Protein AF-A0A7W2TVA9-F1 (afdb_monomer_lite)

Foldseek 3Di:
DDDDDPDDDDDDDDDDDPDDPVNVVVVVVVCVVVVHDDDDDPPPVPPPPDDPPPPPPPDDD

Secondary structure (DSSP, 8-state):
-PPPPSSPPPPPPPPPP---HHHHHHHHHHHHHTT-----PPTT-----------------

Organism: NCBI:txid2758564

Radius of gyration: 23.78 Å; chains: 1; bounding box: 47×41×54 Å

Structure (mmCIF, N/CA/C/O backbone):
data_AF-A0A7W2TVA9-F1
#
_entry.id   AF-A0A7W2TVA9-F1
#
loop_
_atom_site.group_PDB
_atom_site.id
_atom_site.type_symbol
_atom_site.label_atom_id
_atom_site.label_alt_id
_atom_site.label_comp_id
_atom_site.label_asym_id
_atom_site.label_entity_id
_atom_site.label_seq_id
_atom_site.pdbx_PDB_ins_code
_atom_site.Cartn_x
_atom_site.Cartn_y
_atom_site.Cartn_z
_atom_site.occupancy
_atom_site.B_iso_or_equiv
_atom_site.auth_seq_id
_atom_site.auth_comp_id
_atom_site.auth_asym_id
_atom_site.auth_atom_id
_atom_site.pdbx_PDB_model_num
ATOM 1 N N . MET A 1 1 ? 20.035 13.967 -46.540 1.00 46.50 1 MET A N 1
ATOM 2 C CA . MET A 1 1 ? 19.035 13.052 -45.941 1.00 46.50 1 MET A CA 1
ATOM 3 C C . MET A 1 1 ? 19.436 12.806 -44.492 1.00 46.50 1 MET A C 1
ATOM 5 O O . MET A 1 1 ? 20.571 12.408 -44.272 1.00 46.50 1 MET A O 1
ATOM 9 N N . ALA A 1 2 ? 18.586 13.132 -43.514 1.00 60.50 2 ALA A N 1
ATOM 10 C CA . ALA A 1 2 ? 18.934 13.030 -42.091 1.00 60.50 2 ALA A CA 1
ATOM 11 C C . ALA A 1 2 ? 18.967 11.563 -41.618 1.00 60.50 2 ALA A C 1
ATOM 13 O O . ALA A 1 2 ? 18.089 10.774 -41.969 1.00 60.50 2 ALA A O 1
ATOM 14 N N . ALA A 1 3 ? 19.993 11.202 -40.843 1.00 71.06 3 ALA A N 1
ATOM 15 C CA . ALA A 1 3 ? 20.199 9.851 -40.327 1.00 71.06 3 ALA A CA 1
ATOM 16 C C . ALA A 1 3 ? 19.142 9.475 -39.273 1.00 71.06 3 ALA A C 1
ATOM 18 O O . ALA A 1 3 ? 18.743 10.299 -38.449 1.00 71.06 3 ALA A O 1
ATOM 19 N N . LYS A 1 4 ? 18.692 8.215 -39.295 1.00 73.88 4 LYS A N 1
ATOM 20 C CA . LYS A 1 4 ? 17.684 7.697 -38.359 1.00 73.88 4 LYS A CA 1
ATOM 21 C C . LYS A 1 4 ? 18.295 7.515 -36.961 1.00 73.88 4 LYS A C 1
ATOM 23 O O . LYS A 1 4 ? 19.411 7.003 -36.858 1.00 73.88 4 LYS A O 1
ATOM 28 N N . PRO A 1 5 ? 17.589 7.904 -35.886 1.00 73.62 5 PRO A N 1
ATOM 29 C CA . PRO A 1 5 ? 18.102 7.774 -34.529 1.00 73.62 5 PRO A CA 1
ATOM 30 C C . PRO A 1 5 ? 18.303 6.298 -34.158 1.00 73.62 5 PRO A C 1
ATOM 32 O O . PRO A 1 5 ? 17.407 5.475 -34.310 1.00 73.62 5 PRO A O 1
ATOM 35 N N . HIS A 1 6 ? 19.490 5.975 -33.638 1.00 79.81 6 HIS A N 1
ATOM 36 C CA . HIS A 1 6 ? 19.913 4.615 -33.270 1.00 79.81 6 HIS A CA 1
ATOM 37 C C . HIS A 1 6 ? 19.260 4.099 -31.966 1.00 79.81 6 HIS A C 1
ATOM 39 O O . HIS A 1 6 ? 19.470 2.958 -31.559 1.00 79.81 6 HIS A O 1
ATOM 45 N N . ARG A 1 7 ? 18.505 4.937 -31.245 1.00 81.81 7 ARG A N 1
ATOM 46 C CA . ARG A 1 7 ? 17.952 4.599 -29.925 1.00 81.81 7 ARG A CA 1
ATOM 47 C C . ARG A 1 7 ? 16.448 4.812 -29.885 1.00 81.81 7 ARG A C 1
ATOM 49 O O . ARG A 1 7 ? 15.937 5.784 -30.436 1.00 81.81 7 ARG A O 1
ATOM 56 N N . ALA A 1 8 ? 15.768 3.903 -29.189 1.00 78.56 8 ALA A N 1
ATOM 57 C CA . ALA A 1 8 ? 14.352 4.030 -28.891 1.00 78.56 8 ALA A CA 1
ATOM 58 C C . ALA A 1 8 ? 14.095 5.278 -28.023 1.00 78.56 8 ALA A C 1
ATOM 60 O O . ALA A 1 8 ? 14.927 5.610 -27.170 1.00 78.56 8 ALA A O 1
ATOM 61 N N . PRO A 1 9 ? 12.961 5.971 -28.223 1.00 76.75 9 PRO A N 1
ATOM 62 C CA . PRO A 1 9 ? 12.610 7.136 -27.424 1.00 76.75 9 PRO A CA 1
ATOM 63 C C . PRO A 1 9 ? 12.442 6.756 -25.949 1.00 76.75 9 PRO A C 1
ATOM 65 O O . PRO A 1 9 ? 11.931 5.685 -25.614 1.00 76.75 9 PRO A O 1
ATOM 68 N N . ALA A 1 10 ? 12.876 7.652 -25.063 1.00 79.75 10 ALA A N 1
ATOM 69 C CA . ALA A 1 10 ? 12.752 7.458 -23.626 1.00 79.75 10 ALA A CA 1
ATOM 70 C C . ALA A 1 10 ? 11.275 7.358 -23.215 1.00 79.75 10 ALA A C 1
ATOM 72 O O . ALA A 1 10 ? 10.425 8.115 -23.694 1.00 79.75 10 ALA A O 1
ATOM 73 N N . LYS A 1 11 ? 10.970 6.429 -22.303 1.00 81.88 11 LYS A N 1
ATOM 74 C CA . LYS A 1 11 ? 9.629 6.306 -21.724 1.00 81.88 11 LYS A CA 1
ATOM 75 C C . LYS A 1 11 ? 9.311 7.558 -20.905 1.00 81.88 11 LYS A C 1
ATOM 77 O O . LYS A 1 11 ? 10.179 8.093 -20.213 1.00 81.88 11 LYS A O 1
ATOM 82 N N . LYS A 1 12 ? 8.060 8.017 -20.987 1.00 80.81 12 LYS A N 1
ATOM 83 C CA . LYS A 1 12 ? 7.569 9.140 -20.179 1.00 80.81 12 LYS A CA 1
ATOM 84 C C . LYS A 1 12 ? 7.695 8.798 -18.691 1.00 80.81 12 LYS A C 1
ATOM 86 O O . LYS A 1 12 ? 7.519 7.642 -18.304 1.00 80.81 12 LYS A O 1
ATOM 91 N N . LYS A 1 13 ? 8.017 9.810 -17.880 1.00 79.31 13 LYS A N 1
ATOM 92 C CA . LYS A 1 13 ? 8.060 9.681 -16.419 1.00 79.31 13 LYS A CA 1
ATOM 93 C C . LYS A 1 13 ? 6.674 9.275 -15.911 1.00 79.31 13 LYS A C 1
ATOM 95 O O . LYS A 1 13 ? 5.670 9.725 -16.462 1.00 79.31 13 LYS A O 1
ATOM 100 N N . GLN A 1 14 ? 6.642 8.422 -14.891 1.00 76.25 14 GLN A N 1
ATOM 101 C CA . GLN A 1 14 ? 5.396 8.048 -14.222 1.00 76.25 14 GLN A CA 1
ATOM 102 C C . GLN A 1 14 ? 4.748 9.293 -13.591 1.00 76.25 14 GLN A C 1
ATOM 104 O O . GLN A 1 14 ? 5.481 10.203 -13.182 1.00 76.25 14 GLN A O 1
ATOM 109 N N . PRO A 1 15 ? 3.406 9.367 -13.542 1.00 73.12 15 PRO A N 1
ATOM 110 C CA . PRO A 1 15 ? 2.712 10.455 -12.865 1.00 73.12 15 PRO A CA 1
ATOM 111 C C . PRO A 1 15 ? 3.077 10.482 -11.375 1.00 73.12 15 PRO A C 1
ATOM 113 O O . PRO A 1 15 ? 3.425 9.455 -10.790 1.00 73.12 15 PRO A O 1
ATOM 116 N N . ALA A 1 16 ? 3.022 11.671 -10.771 1.00 71.69 16 ALA A N 1
ATOM 117 C CA . ALA A 1 16 ? 3.239 11.827 -9.337 1.00 71.69 16 ALA A CA 1
ATOM 118 C C . ALA A 1 16 ? 2.195 11.006 -8.564 1.00 71.69 16 ALA A C 1
ATOM 120 O O . ALA A 1 16 ? 1.031 10.975 -8.956 1.00 71.69 16 ALA A O 1
ATOM 121 N N . ALA A 1 17 ? 2.611 10.339 -7.488 1.00 67.56 17 ALA A N 1
ATOM 122 C CA . ALA A 1 17 ? 1.684 9.645 -6.604 1.00 67.56 17 ALA A CA 1
ATOM 123 C C . A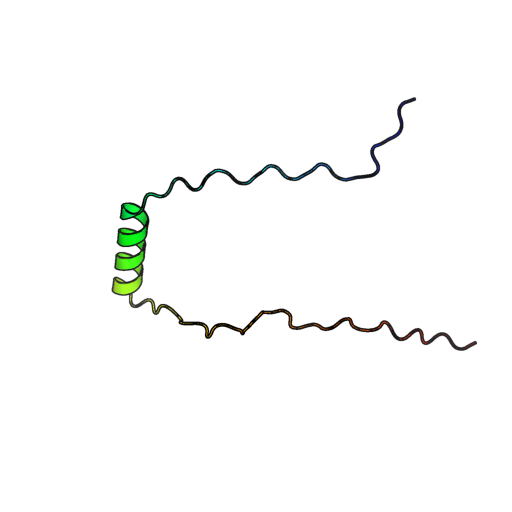LA A 1 17 ? 0.777 10.687 -5.929 1.00 67.56 17 ALA A C 1
ATOM 125 O O . ALA A 1 17 ? 1.272 11.570 -5.232 1.00 67.56 17 ALA A O 1
ATOM 126 N N . VAL A 1 18 ? -0.527 10.618 -6.204 1.00 68.19 18 VAL A N 1
ATOM 127 C CA . VAL A 1 18 ? -1.537 11.587 -5.731 1.00 68.19 18 VAL A CA 1
ATOM 128 C C . VAL A 1 18 ? -2.206 11.126 -4.429 1.00 68.19 18 VAL A C 1
ATOM 130 O O . VAL A 1 18 ? -2.938 11.888 -3.806 1.00 68.19 18 VAL A O 1
ATOM 133 N N . GLU A 1 19 ? -1.954 9.893 -3.991 1.00 71.44 19 GLU A N 1
ATOM 134 C CA . GLU A 1 19 ? -2.582 9.343 -2.789 1.00 71.44 19 GLU A CA 1
ATOM 135 C C . GLU A 1 19 ? -2.077 10.052 -1.525 1.00 71.44 19 GLU A C 1
ATOM 137 O O . GLU A 1 19 ? -0.873 10.187 -1.294 1.00 71.44 19 GLU A O 1
ATOM 142 N N . THR A 1 20 ? -3.019 10.517 -0.706 1.00 80.75 20 THR A N 1
ATOM 143 C CA . THR A 1 20 ? -2.750 11.130 0.598 1.00 80.75 20 THR A CA 1
ATOM 144 C C . THR A 1 20 ? -2.576 10.051 1.667 1.00 80.75 20 THR A C 1
ATOM 146 O O . THR A 1 20 ? -3.049 8.924 1.509 1.00 80.75 20 THR A O 1
ATOM 149 N N . SER A 1 21 ? -1.922 10.386 2.786 1.00 81.44 21 SER A N 1
ATOM 150 C CA . SER A 1 21 ? -1.724 9.446 3.902 1.00 81.44 21 SER A CA 1
ATOM 151 C C . SER A 1 21 ? -3.040 8.835 4.395 1.00 81.44 21 SER A C 1
ATOM 153 O O . SER A 1 21 ? -3.103 7.633 4.628 1.00 81.44 21 SER A O 1
ATOM 155 N N . SER A 1 22 ? -4.109 9.633 4.450 1.00 81.62 22 SER A N 1
ATOM 156 C CA . SER A 1 22 ? -5.441 9.183 4.867 1.00 81.62 22 SER A CA 1
ATOM 157 C C . SER A 1 22 ? -6.031 8.106 3.945 1.00 81.62 22 SER A C 1
ATOM 159 O O . SER A 1 22 ? -6.553 7.112 4.435 1.00 81.62 22 SER A O 1
ATOM 161 N N . SER A 1 23 ? -5.885 8.244 2.619 1.00 84.81 23 SER A N 1
ATOM 162 C CA . SER A 1 23 ? -6.369 7.237 1.653 1.00 84.81 23 SER A CA 1
ATOM 163 C C . SER A 1 23 ? -5.644 5.895 1.823 1.00 84.81 23 SER A C 1
ATOM 165 O O . SER A 1 23 ? -6.252 4.827 1.761 1.00 84.81 23 SER A O 1
ATOM 167 N N . ILE A 1 24 ? -4.337 5.938 2.105 1.00 86.12 24 ILE A N 1
ATOM 168 C CA . ILE A 1 24 ? -3.523 4.734 2.316 1.00 86.12 24 ILE A CA 1
ATOM 169 C C . ILE A 1 24 ? -3.952 4.009 3.597 1.00 86.12 24 ILE A C 1
ATOM 171 O O . ILE A 1 24 ? -4.056 2.781 3.605 1.00 86.12 24 ILE A O 1
ATOM 175 N N . GLU A 1 25 ? -4.226 4.745 4.673 1.00 86.69 25 GLU A N 1
ATOM 176 C CA . GLU A 1 25 ? -4.696 4.174 5.939 1.00 86.69 25 GLU A CA 1
ATOM 177 C C . GLU A 1 25 ? -6.042 3.461 5.775 1.00 86.69 25 GLU A C 1
ATOM 179 O O . GLU A 1 25 ? -6.184 2.318 6.212 1.00 86.69 25 GLU A O 1
ATOM 184 N N . GLU A 1 26 ? -6.997 4.081 5.078 1.00 87.12 26 GLU A N 1
ATOM 185 C CA . GLU A 1 26 ? -8.308 3.486 4.795 1.00 87.12 26 GLU A CA 1
ATOM 186 C C . GLU A 1 26 ? -8.190 2.198 3.969 1.00 87.12 26 GLU A C 1
ATOM 188 O O . GLU A 1 26 ? -8.788 1.174 4.313 1.00 87.12 26 GLU A O 1
ATOM 193 N N . GLN A 1 27 ? -7.363 2.209 2.920 1.00 87.25 27 GLN A N 1
ATOM 194 C CA . GLN A 1 27 ? -7.091 1.023 2.103 1.00 87.25 27 GLN A CA 1
ATOM 195 C C . GLN A 1 27 ? -6.441 -0.097 2.928 1.00 87.25 27 GLN A C 1
ATOM 197 O O . GLN A 1 27 ? -6.798 -1.269 2.788 1.00 87.25 27 GLN A O 1
ATOM 202 N N . THR A 1 28 ? -5.523 0.261 3.828 1.00 87.62 28 THR A N 1
ATOM 203 C CA . THR A 1 28 ? -4.844 -0.695 4.711 1.00 87.62 28 THR A CA 1
ATOM 204 C C . THR A 1 28 ? -5.822 -1.295 5.724 1.00 87.62 28 THR A C 1
ATOM 206 O O . THR A 1 28 ? -5.830 -2.509 5.934 1.00 87.62 28 THR A O 1
ATOM 209 N N . ALA A 1 29 ? -6.696 -0.475 6.311 1.00 87.69 29 ALA A N 1
ATOM 210 C CA . ALA A 1 29 ? -7.724 -0.925 7.244 1.00 87.69 29 ALA A CA 1
ATOM 211 C C . ALA A 1 29 ? -8.725 -1.878 6.572 1.00 87.69 29 ALA A C 1
ATOM 213 O O . ALA A 1 29 ? -9.030 -2.937 7.123 1.00 87.69 29 ALA A O 1
ATOM 214 N N . ALA A 1 30 ? -9.181 -1.552 5.359 1.00 88.62 30 ALA A N 1
ATOM 215 C CA . ALA A 1 30 ? -10.067 -2.415 4.579 1.00 88.62 30 ALA A CA 1
ATOM 216 C C . ALA A 1 30 ? -9.404 -3.758 4.228 1.00 88.62 30 ALA A C 1
ATOM 218 O O . ALA A 1 30 ? -10.029 -4.814 4.348 1.00 88.62 30 ALA A O 1
ATOM 219 N N . PHE A 1 31 ? -8.122 -3.736 3.851 1.00 88.50 31 PHE A N 1
ATOM 220 C CA . PHE A 1 31 ? -7.351 -4.942 3.559 1.00 88.50 31 PHE A CA 1
ATOM 221 C C . PHE A 1 31 ? -7.247 -5.867 4.780 1.00 88.50 31 PHE A C 1
ATOM 223 O O . PHE A 1 31 ? -7.545 -7.059 4.677 1.00 88.50 31 PHE A O 1
ATOM 230 N N . LEU A 1 32 ? -6.910 -5.323 5.952 1.00 88.69 32 LEU A N 1
ATOM 231 C CA . LEU A 1 32 ? -6.835 -6.098 7.195 1.00 88.69 32 LEU A CA 1
ATOM 232 C C . LEU A 1 32 ? -8.210 -6.634 7.623 1.00 88.69 32 LEU A C 1
ATOM 234 O O . LEU A 1 32 ? -8.324 -7.798 8.005 1.00 88.69 32 LEU A O 1
ATOM 238 N N . ALA A 1 33 ? -9.265 -5.821 7.506 1.00 85.88 33 ALA A N 1
ATOM 239 C CA . ALA A 1 33 ? -10.634 -6.227 7.827 1.00 85.88 33 ALA A CA 1
ATOM 240 C C . ALA A 1 33 ? -11.13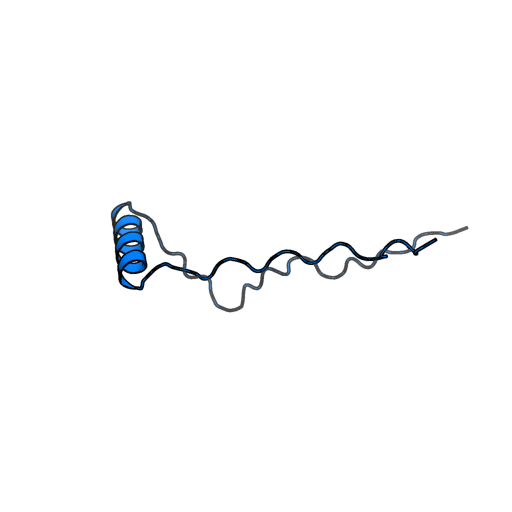9 -7.362 6.921 1.00 85.88 33 ALA A C 1
ATOM 242 O O . ALA A 1 33 ? -11.872 -8.237 7.377 1.00 85.88 33 ALA A O 1
ATOM 243 N N . SER A 1 34 ? -10.703 -7.395 5.657 1.00 84.81 34 SER A N 1
ATOM 244 C CA . SER A 1 34 ? -11.019 -8.478 4.715 1.00 84.81 34 SER A CA 1
ATOM 245 C C . SER A 1 34 ? -10.319 -9.812 5.028 1.00 84.81 34 SER A C 1
ATOM 247 O O . SER A 1 34 ? -10.541 -10.803 4.333 1.00 84.81 34 SER A O 1
ATOM 249 N N . GLY A 1 35 ? -9.485 -9.860 6.074 1.00 83.75 35 GLY A N 1
ATOM 250 C CA . GLY A 1 35 ? -8.694 -11.036 6.443 1.00 83.75 35 GLY A CA 1
ATOM 251 C C . GLY A 1 35 ? -7.371 -11.149 5.681 1.00 83.75 35 GLY A C 1
ATOM 252 O O . GLY A 1 35 ? -6.716 -12.193 5.744 1.00 83.75 35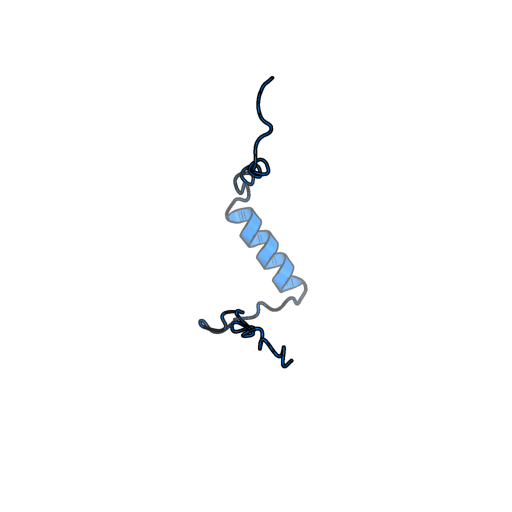 GLY A O 1
ATOM 253 N N . GLY A 1 36 ? -6.971 -10.089 4.969 1.00 80.44 36 GLY A N 1
ATOM 254 C CA . GLY A 1 36 ? -5.664 -9.985 4.333 1.00 80.44 36 GLY A CA 1
ATOM 255 C C . GLY A 1 36 ? -4.542 -9.992 5.372 1.00 80.44 36 GLY A C 1
ATOM 256 O O . GLY A 1 36 ? -4.649 -9.378 6.434 1.00 80.44 36 GLY A O 1
ATOM 257 N N . LYS A 1 37 ? -3.451 -10.699 5.075 1.00 82.31 37 LYS A N 1
ATOM 258 C CA . LYS A 1 37 ? -2.248 -10.742 5.916 1.00 82.31 37 LYS A CA 1
ATOM 259 C C . LYS A 1 37 ? -1.143 -9.950 5.232 1.00 82.31 37 LYS A C 1
ATOM 261 O O . LYS A 1 37 ? -0.945 -10.084 4.029 1.00 82.31 37 LYS A O 1
ATOM 266 N N . VAL A 1 38 ? -0.451 -9.112 5.997 1.00 81.25 38 VAL A N 1
ATOM 267 C CA . VAL A 1 38 ? 0.720 -8.378 5.509 1.00 81.25 38 VAL A CA 1
ATOM 268 C C . VAL A 1 38 ? 1.946 -9.248 5.749 1.00 81.25 38 VAL A C 1
ATOM 270 O O . VAL A 1 38 ? 2.313 -9.502 6.896 1.00 81.25 38 VAL A O 1
ATOM 273 N N . ASP A 1 39 ? 2.564 -9.715 4.668 1.00 78.50 39 ASP A N 1
ATOM 274 C CA . ASP A 1 39 ? 3.768 -10.532 4.750 1.00 78.50 39 ASP A CA 1
ATOM 275 C C . ASP A 1 39 ? 4.985 -9.660 5.067 1.00 78.50 39 ASP A C 1
ATOM 277 O O . ASP A 1 39 ? 5.331 -8.730 4.333 1.00 78.50 39 ASP A O 1
ATOM 281 N N . GLN A 1 40 ? 5.671 -9.982 6.162 1.00 77.31 40 GLN A N 1
ATOM 282 C CA . GLN A 1 40 ? 6.939 -9.354 6.499 1.00 77.31 40 GLN A CA 1
ATOM 283 C C . GLN A 1 40 ? 8.078 -10.133 5.843 1.00 77.31 40 GLN A C 1
ATOM 285 O O . GLN A 1 40 ? 8.536 -11.161 6.343 1.00 77.31 40 GLN A O 1
ATOM 290 N N . ILE A 1 41 ? 8.551 -9.633 4.705 1.00 73.25 41 ILE A N 1
ATOM 291 C CA . ILE A 1 41 ? 9.731 -10.183 4.038 1.00 73.25 41 ILE A CA 1
AT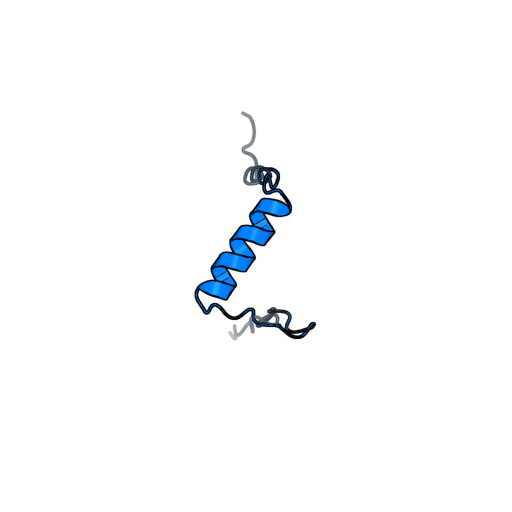OM 292 C C . ILE A 1 41 ? 10.964 -9.755 4.837 1.00 73.25 41 ILE A C 1
ATOM 294 O O . ILE A 1 41 ? 11.180 -8.564 5.071 1.00 73.25 41 ILE A O 1
ATOM 298 N N . GLN A 1 42 ? 11.782 -10.720 5.262 1.00 73.19 42 GLN A N 1
ATOM 299 C CA . GLN A 1 42 ? 13.049 -10.410 5.920 1.00 73.19 42 GLN A CA 1
ATOM 300 C C . GLN A 1 42 ? 13.948 -9.608 4.971 1.00 73.19 42 GLN A C 1
ATOM 302 O O . GLN A 1 42 ? 14.084 -9.927 3.785 1.00 73.19 42 GLN A O 1
ATOM 307 N N . SER A 1 43 ? 14.558 -8.542 5.488 1.00 71.75 43 SER A N 1
ATOM 308 C CA . SER A 1 43 ? 15.508 -7.732 4.732 1.00 71.75 43 SER A CA 1
ATOM 309 C C . SER A 1 43 ? 16.655 -8.618 4.231 1.00 71.75 43 SER A C 1
ATOM 311 O O . SER A 1 43 ? 17.250 -9.374 4.992 1.00 71.75 43 SER A O 1
ATOM 313 N N . GLY A 1 44 ? 16.953 -8.555 2.929 1.00 64.50 44 GLY A N 1
ATOM 314 C CA . GLY A 1 44 ? 18.032 -9.344 2.316 1.00 64.50 44 GLY A CA 1
ATOM 315 C C . GLY A 1 44 ? 17.591 -10.477 1.386 1.00 64.50 44 GLY A C 1
ATOM 316 O O . GLY A 1 44 ? 18.443 -11.057 0.717 1.00 64.50 44 GLY A O 1
ATOM 317 N N . ILE A 1 45 ? 16.289 -10.739 1.225 1.00 58.97 45 ILE A N 1
ATOM 318 C CA . ILE A 1 45 ? 15.781 -11.632 0.167 1.00 58.97 45 ILE A CA 1
ATOM 319 C C . ILE A 1 45 ? 15.714 -10.842 -1.156 1.00 58.97 45 ILE A C 1
ATOM 321 O O . ILE A 1 45 ? 14.654 -10.535 -1.693 1.00 58.97 45 ILE A O 1
ATOM 325 N N . SER A 1 46 ? 16.876 -10.413 -1.657 1.00 63.06 46 SER A N 1
ATOM 326 C CA . SER A 1 46 ? 16.990 -9.778 -2.972 1.00 63.06 46 SER A CA 1
ATOM 327 C C . SER A 1 46 ? 16.714 -10.816 -4.067 1.00 63.06 46 SER A C 1
ATOM 329 O O . SER A 1 46 ? 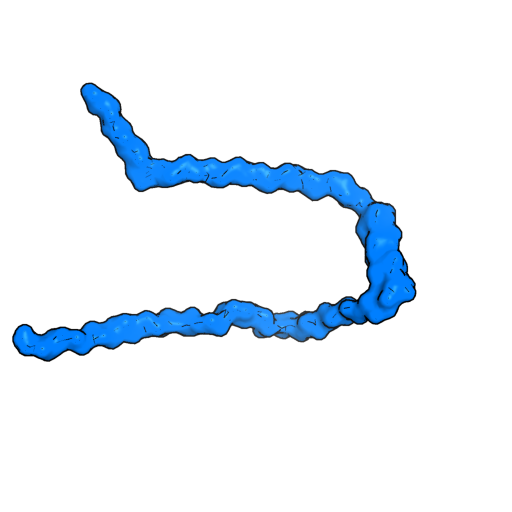17.394 -11.835 -4.156 1.00 63.06 46 SER A O 1
ATOM 331 N N . GLY A 1 47 ? 15.704 -10.571 -4.903 1.00 61.56 47 GLY A N 1
ATOM 332 C CA . GLY A 1 47 ? 15.254 -11.464 -5.979 1.00 61.56 47 GLY A CA 1
ATOM 333 C C . GLY A 1 47 ? 16.188 -11.578 -7.192 1.00 61.56 47 GLY A C 1
ATOM 334 O O . GLY A 1 47 ? 15.709 -11.826 -8.293 1.00 61.56 47 GLY A O 1
ATOM 335 N N . GLN A 1 48 ? 17.505 -11.404 -7.042 1.00 65.44 48 GLN A N 1
ATOM 336 C CA . GLN A 1 48 ? 18.466 -11.754 -8.098 1.00 65.44 48 GLN A CA 1
ATOM 337 C C . GLN A 1 48 ? 18.721 -13.269 -8.070 1.00 65.44 48 GLN A C 1
ATOM 339 O O . GLN A 1 48 ? 19.798 -13.746 -7.721 1.00 6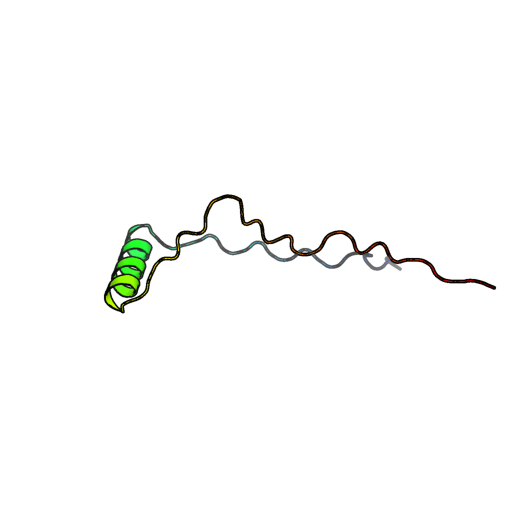5.44 48 GLN A O 1
ATOM 344 N N . GLN A 1 49 ? 17.698 -14.048 -8.422 1.00 61.34 49 GLN A N 1
ATOM 345 C CA . GLN A 1 49 ? 17.858 -15.461 -8.757 1.00 61.34 49 GLN A CA 1
ATOM 346 C C . GLN A 1 49 ? 18.313 -15.548 -10.214 1.00 61.34 49 GLN A C 1
ATOM 348 O O . GLN A 1 49 ? 17.499 -15.545 -11.131 1.00 61.34 49 GLN A O 1
ATOM 353 N N . GLY A 1 50 ? 19.624 -15.573 -10.440 1.00 56.72 50 GLY A N 1
ATOM 354 C CA . GLY A 1 50 ? 20.163 -15.758 -11.785 1.00 56.72 50 GLY A CA 1
ATOM 355 C C . GLY A 1 50 ? 21.502 -15.083 -11.962 1.00 56.72 50 GLY A C 1
ATOM 356 O O . GLY A 1 50 ? 21.603 -14.042 -12.607 1.00 56.72 50 GLY A O 1
ATOM 357 N N . GLY A 1 51 ? 22.539 -15.700 -11.397 1.00 51.69 51 GLY A N 1
ATOM 358 C CA . GLY A 1 51 ? 23.907 -15.401 -11.778 1.00 51.69 51 GLY A CA 1
ATOM 359 C C . GLY A 1 51 ? 24.062 -15.445 -13.298 1.00 51.69 51 GLY A C 1
ATOM 360 O O . GLY A 1 51 ? 23.356 -16.172 -13.996 1.00 51.69 51 GLY A O 1
ATOM 361 N N . TYR A 1 52 ? 24.988 -14.637 -13.803 1.00 52.28 52 TYR A N 1
ATOM 362 C CA . TYR A 1 52 ? 25.494 -14.710 -15.164 1.00 52.28 52 TYR A CA 1
ATOM 363 C C . TYR A 1 52 ? 25.645 -16.180 -15.588 1.00 52.28 52 TYR A C 1
ATOM 365 O O . TYR A 1 52 ? 26.596 -16.850 -15.189 1.00 52.28 52 TYR A O 1
ATOM 373 N N . TYR A 1 53 ? 24.717 -16.699 -16.396 1.00 55.12 53 TYR A N 1
ATOM 374 C CA . TYR A 1 53 ? 24.961 -17.938 -17.117 1.00 55.12 53 TYR A CA 1
ATOM 375 C C . TYR A 1 53 ? 26.070 -17.621 -18.116 1.00 55.12 53 TYR A C 1
ATOM 377 O O . TYR A 1 53 ? 25.833 -17.019 -19.167 1.00 55.12 53 TYR A O 1
ATOM 385 N N . ALA A 1 54 ? 27.302 -17.967 -17.744 1.00 56.28 54 ALA A N 1
ATOM 386 C CA . ALA A 1 54 ? 28.432 -17.987 -18.649 1.00 56.28 54 ALA A CA 1
ATOM 387 C C . ALA A 1 54 ? 28.042 -18.888 -19.824 1.00 56.28 54 ALA A C 1
ATOM 389 O O . ALA A 1 54 ? 27.905 -20.102 -19.681 1.00 56.28 54 ALA A O 1
ATOM 390 N N . ARG A 1 55 ? 27.789 -18.270 -20.979 1.00 58.44 55 ARG A N 1
ATOM 391 C CA . ARG A 1 55 ? 27.537 -18.964 -22.239 1.00 58.44 55 ARG A CA 1
ATOM 392 C C . ARG A 1 55 ? 28.813 -19.748 -22.554 1.00 58.44 55 ARG A C 1
ATOM 394 O O . ARG A 1 55 ? 29.787 -19.170 -23.029 1.00 58.44 55 ARG A O 1
ATOM 401 N N . SER A 1 56 ? 28.848 -21.033 -22.211 1.00 55.88 56 SER A N 1
ATOM 402 C CA . SER A 1 56 ? 29.963 -21.911 -22.546 1.00 55.88 56 SER A CA 1
ATOM 403 C C . SER A 1 56 ? 30.032 -22.018 -24.069 1.00 55.88 56 SER A C 1
ATOM 405 O O . SER A 1 56 ? 29.161 -22.601 -24.713 1.00 55.88 56 SER A O 1
ATOM 407 N N . SER A 1 57 ? 31.051 -21.399 -24.669 1.00 53.69 57 SER A N 1
ATOM 408 C CA . SER A 1 57 ? 31.316 -21.506 -26.102 1.00 53.69 57 SER A CA 1
ATOM 409 C C . SER A 1 57 ? 31.890 -22.891 -26.400 1.00 53.69 57 SER A C 1
ATOM 411 O O . SER A 1 57 ? 33.099 -23.082 -26.519 1.00 53.69 57 SER A O 1
ATOM 413 N N . GLN A 1 58 ? 31.020 -23.888 -26.498 1.00 57.84 58 GLN A N 1
ATOM 414 C CA . GLN A 1 58 ? 31.349 -25.122 -27.194 1.00 57.84 58 GLN A CA 1
ATOM 415 C C . GLN A 1 58 ? 31.230 -24.844 -28.689 1.00 57.84 58 GLN A C 1
ATOM 417 O O . GLN A 1 58 ? 30.144 -24.943 -29.237 1.00 57.84 58 GLN A O 1
ATOM 422 N N . ASN A 1 59 ? 32.340 -24.494 -29.338 1.00 53.75 59 ASN A N 1
ATOM 423 C CA . ASN A 1 59 ? 32.518 -24.793 -30.755 1.00 53.75 59 ASN A CA 1
ATOM 424 C C . ASN A 1 59 ? 33.939 -25.326 -30.969 1.00 53.75 59 ASN A C 1
ATOM 426 O O . ASN A 1 59 ? 34.887 -24.592 -31.232 1.00 53.75 59 ASN A O 1
ATOM 430 N N . LYS A 1 60 ? 34.053 -26.648 -30.800 1.00 49.06 60 LYS A N 1
ATOM 431 C CA . LYS A 1 60 ? 35.076 -27.490 -31.420 1.00 49.06 60 LYS A CA 1
ATOM 432 C C . LYS A 1 60 ? 34.714 -27.677 -32.897 1.00 49.06 60 LYS A C 1
ATOM 434 O O . LYS A 1 60 ? 33.692 -28.308 -33.163 1.00 49.06 60 LYS A O 1
ATOM 439 N N . LYS A 1 61 ? 35.573 -27.214 -33.802 1.00 40.09 61 LYS A N 1
ATOM 440 C CA . LYS A 1 61 ? 36.157 -27.935 -34.954 1.00 40.09 61 LYS A CA 1
ATOM 441 C C . LYS A 1 61 ? 36.730 -26.941 -35.951 1.00 40.09 61 LYS A C 1
ATOM 443 O O . LYS A 1 61 ? 36.018 -25.967 -36.269 1.00 40.09 61 LYS A O 1
#

InterPro domains:
  IPR049191 Transcriptional regulator SutA, RNAP-binding domain [PF20661] (15-49)

pLDDT: mean 72.09, std 12.67, range [40.09, 88.69]

Sequence (61 aa):
MAAKPHRAPAKKKQPAAVETSSSIEEQTAAFLASGGKVDQIQSGISGQQGGYYARSSQNKK